Protein AF-A0A8B6CR67-F1 (afdb_monomer_lite)

Organism: Mytilus galloprovincialis (NCBI:txid29158)

Foldseek 3Di:
DDPPVVVVVVVVVVVVVVVVVVVVVVLLVVLVVVLVVCQVVPDDDDDPDDPPNDDDDHCVPDDPVRNVVSSVVSSVVVVVVVVVVVVVVVVVVCPVVDD

Radius of gyration: 21.08 Å; chains: 1; bounding box: 46×40×65 Å

Sequence (99 aa):
MDFRGIGKEIKWARMKSNQEENEAEEAVKEAETRLKHSVIVGVTAVGRQGFGMTTKPRWDTANEKGRRELVQQEIRQMEEESRNVKAVGMKQQDSWLKN

Structure (mmCIF, N/CA/C/O backbone):
data_AF-A0A8B6CR67-F1
#
_entry.id   AF-A0A8B6CR67-F1
#
loop_
_atom_site.group_PDB
_atom_site.id
_atom_site.type_symbol
_atom_site.label_atom_id
_atom_site.label_alt_id
_atom_site.label_comp_id
_atom_site.label_asym_id
_atom_site.label_entity_id
_atom_site.label_seq_id
_atom_site.pdbx_PDB_ins_code
_atom_site.Cartn_x
_atom_site.Cartn_y
_atom_site.Cartn_z
_atom_site.occupancy
_atom_site.B_iso_or_equiv
_atom_site.auth_seq_id
_atom_site.auth_comp_id
_atom_site.auth_asym_id
_atom_site.auth_atom_id
_atom_site.pdbx_PDB_model_num
ATOM 1 N N . MET A 1 1 ? 11.643 -16.911 47.092 1.00 45.06 1 MET A N 1
ATOM 2 C CA . MET A 1 1 ? 11.699 -16.489 45.675 1.00 45.06 1 MET A CA 1
ATOM 3 C C . MET A 1 1 ? 10.810 -17.438 44.885 1.00 45.06 1 MET A C 1
ATOM 5 O O . MET A 1 1 ? 11.136 -18.615 44.800 1.00 45.06 1 MET A O 1
ATOM 9 N N . ASP A 1 2 ? 9.649 -16.977 44.414 1.00 49.31 2 ASP A N 1
ATOM 10 C CA . ASP A 1 2 ? 8.672 -17.827 43.717 1.00 49.31 2 ASP A CA 1
ATOM 11 C C . ASP A 1 2 ? 8.984 -17.923 42.216 1.00 49.31 2 ASP A C 1
ATOM 13 O O . ASP A 1 2 ? 8.523 -17.136 41.393 1.00 49.31 2 ASP A O 1
ATOM 17 N N . PHE A 1 3 ? 9.758 -18.940 41.841 1.00 46.47 3 PHE A N 1
ATOM 18 C CA . PHE A 1 3 ? 10.162 -19.203 40.453 1.00 46.47 3 PHE A CA 1
ATOM 19 C C . PHE A 1 3 ? 9.008 -19.662 39.534 1.00 46.47 3 PHE A C 1
ATOM 21 O O . PHE A 1 3 ? 9.148 -19.664 38.312 1.00 46.47 3 PHE A O 1
ATOM 28 N N . ARG A 1 4 ? 7.841 -20.023 40.095 1.00 59.69 4 ARG A N 1
ATOM 29 C CA . ARG A 1 4 ? 6.659 -20.488 39.337 1.00 59.69 4 ARG A CA 1
ATOM 30 C C . ARG A 1 4 ? 5.934 -19.381 38.562 1.00 59.69 4 ARG A C 1
ATOM 32 O O . ARG A 1 4 ? 5.267 -19.689 37.577 1.00 59.69 4 ARG A O 1
ATOM 39 N N . GLY A 1 5 ? 6.045 -18.123 38.993 1.00 63.88 5 GLY A N 1
ATOM 40 C CA . GLY A 1 5 ? 5.450 -16.974 38.293 1.00 63.88 5 GLY A CA 1
ATOM 41 C C . GLY A 1 5 ? 6.251 -16.572 37.053 1.00 63.88 5 GLY A C 1
ATOM 42 O O . GLY A 1 5 ? 5.689 -16.434 35.969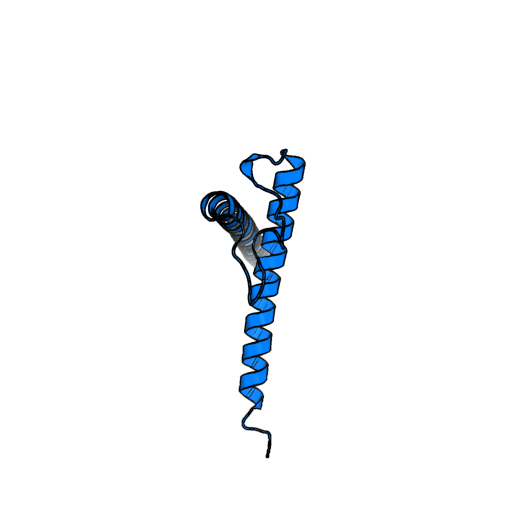 1.00 63.88 5 GLY A O 1
ATOM 43 N N . ILE A 1 6 ? 7.578 -16.523 37.199 1.00 68.00 6 ILE A N 1
ATOM 44 C CA . ILE A 1 6 ? 8.526 -16.072 36.167 1.00 68.00 6 ILE A CA 1
ATOM 45 C C . ILE A 1 6 ? 8.412 -16.920 34.888 1.00 68.00 6 ILE A C 1
ATOM 47 O O . ILE A 1 6 ? 8.379 -16.392 33.780 1.00 68.00 6 ILE A O 1
ATOM 51 N N . GLY A 1 7 ? 8.266 -18.244 35.019 1.00 75.12 7 GLY A N 1
ATOM 52 C CA . GLY A 1 7 ? 8.119 -19.132 33.859 1.00 75.12 7 GLY A CA 1
ATOM 53 C C . GLY A 1 7 ? 6.839 -18.900 33.041 1.00 75.12 7 GLY A C 1
ATOM 54 O O . GLY A 1 7 ? 6.843 -19.102 31.825 1.00 75.12 7 GLY A O 1
ATOM 55 N N . LYS A 1 8 ? 5.745 -18.453 33.676 1.00 78.12 8 LYS A N 1
ATOM 56 C CA . LYS A 1 8 ? 4.482 -18.155 32.979 1.00 78.12 8 LYS A CA 1
ATOM 57 C C . LYS A 1 8 ? 4.576 -16.854 32.187 1.00 78.12 8 LYS A C 1
ATOM 59 O O . LYS A 1 8 ? 4.127 -16.820 31.044 1.00 78.12 8 LYS A O 1
ATOM 64 N N . GLU A 1 9 ? 5.198 -15.826 32.761 1.00 79.31 9 GLU A N 1
ATOM 65 C CA . GLU A 1 9 ? 5.433 -14.554 32.070 1.00 79.31 9 GLU A CA 1
ATOM 66 C C . GLU A 1 9 ? 6.365 -14.716 30.869 1.00 79.31 9 GLU A C 1
ATOM 68 O O . GLU A 1 9 ? 6.052 -14.220 29.790 1.00 79.31 9 GLU A O 1
ATOM 73 N N . ILE A 1 10 ? 7.453 -15.485 31.005 1.00 84.56 10 ILE A N 1
ATOM 74 C CA . ILE A 1 10 ? 8.376 -15.755 29.889 1.00 84.56 10 ILE A CA 1
ATOM 75 C C . ILE A 1 10 ? 7.651 -16.474 28.745 1.00 84.56 10 ILE A C 1
ATOM 77 O O . ILE A 1 10 ? 7.798 -16.102 27.580 1.00 84.56 10 ILE A O 1
ATOM 81 N N . LYS A 1 11 ? 6.834 -17.487 29.064 1.00 88.38 11 LYS A N 1
ATOM 82 C CA . LYS A 1 11 ? 6.050 -18.210 28.055 1.00 88.38 11 LYS A CA 1
ATOM 83 C C . LYS A 1 11 ? 5.054 -17.288 27.348 1.00 88.38 11 LYS A C 1
ATOM 85 O O . LYS A 1 11 ? 4.892 -17.390 26.135 1.00 88.38 11 LYS A O 1
ATOM 90 N N . TRP A 1 12 ? 4.404 -16.392 28.087 1.00 84.44 12 TRP A N 1
ATOM 91 C CA . TRP A 1 12 ? 3.458 -15.433 27.521 1.00 84.44 12 TRP A CA 1
ATOM 92 C C . TRP A 1 12 ? 4.145 -14.396 26.625 1.00 84.44 12 TRP A C 1
ATOM 94 O O . TRP A 1 12 ? 3.680 -14.155 25.514 1.00 84.44 12 TRP A O 1
ATOM 104 N N . ALA A 1 13 ? 5.284 -13.846 27.053 1.00 87.62 13 ALA A N 1
ATOM 105 C CA . ALA A 1 13 ? 6.077 -12.920 26.248 1.00 87.62 13 ALA A CA 1
ATOM 106 C C . ALA A 1 13 ? 6.543 -13.563 24.931 1.00 87.62 13 ALA A C 1
ATOM 108 O O . ALA A 1 13 ? 6.386 -12.965 23.871 1.00 87.62 13 ALA A O 1
ATOM 109 N N . ARG A 1 14 ? 7.024 -14.813 24.987 1.00 89.88 14 ARG A N 1
ATOM 110 C CA . ARG A 1 14 ? 7.406 -15.607 23.806 1.00 89.88 14 ARG A CA 1
ATOM 111 C C . ARG A 1 14 ? 6.231 -15.862 22.862 1.00 89.88 14 ARG A C 1
ATOM 113 O O . ARG A 1 14 ? 6.395 -15.859 21.650 1.00 89.88 14 ARG A O 1
ATOM 120 N N . MET A 1 15 ? 5.047 -16.121 23.408 1.00 89.12 15 MET A N 1
ATOM 121 C CA . MET A 1 15 ? 3.856 -16.350 22.594 1.00 89.12 15 MET A CA 1
ATOM 122 C C . MET A 1 15 ? 3.416 -15.067 21.883 1.00 89.12 15 MET A C 1
ATOM 124 O O . MET A 1 15 ? 3.124 -15.116 20.693 1.00 89.12 15 MET A O 1
ATOM 128 N N . LYS A 1 16 ? 3.431 -13.926 22.584 1.00 87.12 16 LYS A N 1
ATOM 129 C CA . LYS A 1 16 ? 3.138 -12.623 21.977 1.00 87.12 16 LYS A CA 1
ATOM 130 C C . LYS A 1 16 ? 4.149 -12.232 20.906 1.00 87.12 16 LYS A C 1
ATOM 132 O O . LYS A 1 16 ? 3.727 -11.811 19.841 1.00 87.12 16 LYS A O 1
ATOM 137 N N . SER A 1 17 ? 5.449 -12.432 21.142 1.00 83.19 17 SER A N 1
ATOM 138 C CA . SER A 1 17 ? 6.465 -12.122 20.126 1.00 83.19 17 SER A CA 1
ATOM 139 C C . SER A 1 17 ? 6.255 -12.933 18.848 1.00 83.19 17 SER A C 1
ATOM 141 O O . SER A 1 17 ? 6.339 -12.388 17.758 1.00 83.19 17 SER A O 1
ATOM 143 N N . ASN A 1 18 ? 5.919 -14.221 18.978 1.00 86.50 18 ASN A N 1
ATOM 144 C CA . ASN A 1 18 ? 5.624 -15.066 17.821 1.00 86.50 18 ASN A CA 1
ATOM 145 C C . ASN A 1 18 ? 4.347 -14.624 17.091 1.00 86.50 18 ASN A C 1
ATOM 147 O O . ASN A 1 18 ? 4.244 -14.781 15.880 1.00 86.50 18 ASN A O 1
ATOM 151 N N . GLN A 1 19 ? 3.353 -14.116 17.824 1.00 83.31 19 GLN A N 1
ATOM 152 C CA . GLN A 1 19 ? 2.133 -13.591 17.220 1.00 83.31 19 GLN A CA 1
ATOM 153 C C . GLN A 1 19 ? 2.423 -12.317 16.417 1.00 83.31 19 GLN A C 1
ATOM 155 O O . GLN A 1 19 ? 2.028 -12.240 15.260 1.00 83.31 19 GLN A O 1
ATOM 160 N N . GLU A 1 20 ? 3.150 -11.363 16.999 1.00 83.75 20 GLU A N 1
ATOM 161 C CA . GLU A 1 20 ? 3.547 -10.119 16.325 1.00 83.75 20 GLU A CA 1
ATOM 162 C C . GLU A 1 20 ? 4.398 -10.402 15.074 1.00 83.75 20 GLU A C 1
ATOM 164 O O . GLU A 1 20 ? 4.213 -9.770 14.036 1.00 83.75 20 GLU A O 1
ATOM 169 N N . GLU A 1 21 ? 5.292 -11.393 15.144 1.00 85.25 21 GLU A N 1
ATOM 170 C CA . GLU A 1 21 ? 6.093 -11.844 14.001 1.00 85.25 21 GLU A CA 1
ATOM 171 C C . GLU A 1 21 ? 5.224 -12.455 12.890 1.00 85.25 21 GLU A C 1
ATOM 173 O O . GLU A 1 21 ? 5.383 -12.096 11.723 1.00 85.25 21 GLU A O 1
ATOM 178 N N . ASN A 1 22 ? 4.257 -13.310 13.240 1.00 88.56 22 ASN A N 1
ATOM 179 C CA . ASN A 1 22 ? 3.321 -13.884 12.270 1.00 88.56 22 ASN A CA 1
ATOM 180 C C . ASN A 1 22 ? 2.472 -12.809 11.579 1.00 88.56 22 ASN A C 1
ATOM 182 O O . ASN A 1 22 ? 2.311 -12.851 10.361 1.00 88.56 22 ASN A O 1
ATOM 186 N N . GLU A 1 23 ? 1.953 -11.843 12.340 1.00 91.38 23 GLU A N 1
ATOM 187 C CA . GLU A 1 23 ? 1.161 -10.732 11.800 1.00 91.38 23 GLU A CA 1
ATOM 188 C C . GLU A 1 23 ? 2.006 -9.863 10.851 1.00 91.38 23 GLU A C 1
ATOM 190 O O . GLU A 1 23 ? 1.546 -9.479 9.772 1.00 91.38 23 GLU A O 1
ATOM 195 N N . ALA A 1 24 ? 3.271 -9.606 11.201 1.00 89.88 24 ALA A N 1
ATOM 196 C CA . ALA A 1 24 ? 4.196 -8.871 10.342 1.00 89.88 24 ALA A CA 1
ATOM 197 C C . ALA A 1 24 ? 4.507 -9.623 9.035 1.00 89.88 24 ALA A C 1
ATOM 199 O O . ALA A 1 24 ? 4.515 -9.020 7.958 1.00 89.88 24 ALA A O 1
ATOM 200 N N . GLU A 1 25 ? 4.738 -10.938 9.099 1.00 93.38 25 GLU A N 1
ATOM 201 C CA . GLU A 1 25 ? 4.930 -11.758 7.900 1.00 93.38 25 GLU A CA 1
ATOM 202 C C . GLU A 1 25 ? 3.690 -11.789 7.002 1.00 93.38 25 GLU A C 1
ATOM 204 O O . GLU A 1 25 ? 3.810 -11.785 5.773 1.00 93.38 25 GLU A O 1
ATOM 209 N N . GLU A 1 26 ? 2.503 -11.859 7.599 1.00 94.19 26 GLU A N 1
ATOM 210 C CA . GLU A 1 26 ? 1.238 -11.894 6.871 1.00 94.19 26 GLU A CA 1
ATOM 211 C C . GLU A 1 26 ? 1.005 -10.585 6.111 1.00 94.19 26 GLU A C 1
ATOM 213 O O . GLU A 1 26 ? 0.734 -10.623 4.909 1.00 94.19 26 GLU A O 1
ATOM 218 N N . ALA A 1 27 ? 1.244 -9.438 6.755 1.00 93.19 27 ALA A N 1
ATOM 219 C CA . ALA A 1 27 ? 1.153 -8.126 6.116 1.00 93.19 27 ALA A CA 1
ATOM 220 C C . ALA A 1 27 ? 2.099 -7.996 4.908 1.00 93.19 27 ALA A C 1
ATOM 222 O O . ALA A 1 27 ? 1.721 -7.465 3.861 1.00 93.19 27 ALA A O 1
ATOM 223 N N . VAL A 1 28 ? 3.323 -8.527 5.014 1.00 95.00 28 VAL A N 1
ATOM 224 C CA . VAL A 1 28 ? 4.281 -8.554 3.896 1.00 95.00 28 VAL A CA 1
ATOM 225 C C . VAL A 1 28 ? 3.778 -9.441 2.755 1.00 95.00 28 VAL A C 1
ATOM 227 O O . VAL A 1 28 ? 3.815 -9.025 1.594 1.00 95.00 28 VAL A O 1
ATOM 230 N N . LYS A 1 29 ? 3.278 -10.646 3.055 1.00 95.88 29 LYS A N 1
ATOM 231 C CA . LYS A 1 29 ? 2.7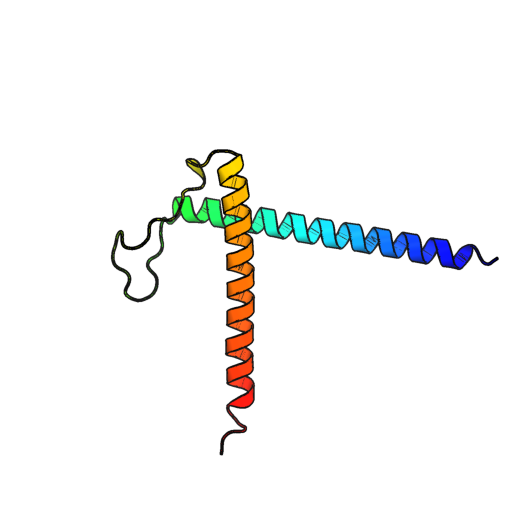39 -11.573 2.042 1.00 95.88 29 LYS A CA 1
ATOM 232 C C . LYS A 1 29 ? 1.520 -10.989 1.328 1.00 95.88 29 LYS A C 1
ATOM 234 O O . LYS A 1 29 ? 1.397 -11.132 0.106 1.00 95.88 29 LYS A O 1
ATOM 239 N N . GLU A 1 30 ? 0.635 -10.319 2.060 1.00 95.31 30 GLU A N 1
ATOM 240 C CA . GLU A 1 30 ? -0.531 -9.643 1.493 1.00 95.31 30 GLU A CA 1
ATOM 241 C C . GLU A 1 30 ? -0.104 -8.506 0.556 1.00 95.31 30 GLU A C 1
ATOM 243 O O . GLU A 1 30 ? -0.520 -8.479 -0.607 1.00 95.31 30 GLU A O 1
ATOM 248 N N . ALA A 1 31 ? 0.804 -7.635 1.008 1.00 94.12 31 ALA A N 1
ATOM 249 C CA . ALA A 1 31 ? 1.343 -6.540 0.206 1.00 94.12 31 ALA A CA 1
ATOM 250 C C . ALA A 1 31 ? 2.021 -7.038 -1.081 1.00 94.12 31 ALA A C 1
ATOM 252 O O . ALA A 1 31 ? 1.750 -6.529 -2.171 1.00 94.12 31 ALA A O 1
ATOM 253 N N . GLU A 1 32 ? 2.844 -8.088 -1.005 1.00 94.38 32 GLU A N 1
ATOM 254 C CA . GLU A 1 32 ? 3.435 -8.703 -2.197 1.00 94.38 32 GLU A CA 1
ATOM 255 C C . GLU A 1 32 ? 2.382 -9.237 -3.172 1.00 94.38 32 GLU A C 1
ATOM 257 O O . GLU A 1 32 ? 2.535 -9.114 -4.391 1.00 94.38 32 GLU A O 1
ATOM 262 N N . THR A 1 33 ? 1.324 -9.862 -2.655 1.00 94.75 33 THR A N 1
ATOM 263 C CA . THR A 1 33 ? 0.242 -10.417 -3.475 1.00 94.75 33 THR A CA 1
ATOM 264 C C . THR A 1 33 ? -0.512 -9.301 -4.191 1.00 94.75 33 THR A C 1
ATOM 266 O O . THR A 1 33 ? -0.766 -9.406 -5.393 1.00 94.75 33 THR A O 1
ATOM 269 N N . ARG A 1 34 ? -0.785 -8.189 -3.499 1.00 92.62 34 ARG A N 1
ATOM 270 C CA . ARG A 1 34 ? -1.404 -6.988 -4.078 1.00 92.62 34 ARG A CA 1
ATOM 271 C C . ARG A 1 34 ? -0.528 -6.361 -5.160 1.00 92.62 34 ARG A C 1
ATOM 273 O O . ARG A 1 34 ? -1.021 -6.059 -6.248 1.00 92.62 34 ARG A O 1
ATOM 280 N N . LEU A 1 35 ? 0.778 -6.255 -4.917 1.00 92.69 35 LEU A N 1
ATOM 281 C CA . LEU A 1 35 ? 1.739 -5.745 -5.895 1.00 92.69 35 LEU A CA 1
ATOM 282 C C . LEU A 1 35 ? 1.815 -6.643 -7.135 1.00 92.69 35 LEU A C 1
ATOM 284 O O . LEU A 1 35 ? 1.755 -6.134 -8.254 1.00 92.69 35 LEU A O 1
ATOM 288 N N . LYS A 1 36 ? 1.863 -7.970 -6.974 1.00 92.69 36 LYS A N 1
ATOM 289 C CA . LYS A 1 36 ? 1.831 -8.929 -8.096 1.00 92.69 36 LYS A CA 1
ATOM 290 C C . LYS A 1 36 ? 0.516 -8.840 -8.873 1.00 92.69 36 LYS A C 1
ATOM 292 O O . LYS A 1 36 ? 0.530 -8.830 -10.100 1.00 92.69 36 LYS A O 1
ATOM 297 N N . HIS A 1 37 ? -0.610 -8.707 -8.177 1.00 92.50 37 HIS A N 1
ATOM 298 C CA . HIS A 1 37 ? -1.914 -8.512 -8.804 1.00 92.50 37 HIS A CA 1
ATOM 299 C C . HIS A 1 37 ? -1.979 -7.195 -9.597 1.00 92.50 37 HIS A C 1
ATOM 301 O O . HIS A 1 37 ? -2.499 -7.170 -10.714 1.00 92.50 37 HIS A O 1
ATOM 307 N N . SER A 1 38 ? -1.365 -6.120 -9.088 1.00 89.75 38 SER A N 1
ATOM 308 C CA . SER A 1 38 ? -1.293 -4.828 -9.787 1.00 89.75 38 SER A CA 1
ATOM 309 C C . SER A 1 38 ? -0.552 -4.910 -11.128 1.00 89.75 38 SER A C 1
ATOM 311 O O . SER A 1 38 ? -0.859 -4.162 -12.052 1.00 89.75 38 SER A O 1
ATOM 313 N N . VAL A 1 39 ? 0.385 -5.853 -11.280 1.00 90.69 39 VAL A N 1
ATOM 314 C CA . VAL A 1 39 ? 1.096 -6.085 -12.547 1.00 90.69 39 VAL A CA 1
ATOM 315 C C . VAL A 1 39 ? 0.179 -6.674 -13.617 1.00 90.69 39 VAL A C 1
ATOM 317 O O . VAL A 1 39 ? 0.364 -6.374 -14.796 1.00 90.69 39 VAL A O 1
ATOM 320 N N . ILE A 1 40 ? -0.788 -7.499 -13.207 1.00 90.75 40 ILE A N 1
ATOM 321 C CA . ILE A 1 40 ? -1.752 -8.161 -14.094 1.00 90.75 40 ILE A CA 1
ATOM 322 C C . ILE A 1 40 ? -2.850 -7.178 -14.498 1.00 90.75 40 ILE A C 1
ATOM 324 O O . ILE A 1 40 ? -3.158 -7.040 -15.677 1.00 90.75 40 ILE A O 1
ATOM 328 N N . VAL A 1 41 ? -3.429 -6.486 -13.514 1.00 88.25 41 VAL A N 1
ATOM 329 C CA . VAL A 1 41 ? -4.544 -5.549 -13.730 1.00 88.25 41 VAL A CA 1
ATOM 330 C C . VAL A 1 41 ? -4.071 -4.226 -14.336 1.00 88.25 41 VAL A C 1
ATOM 332 O O . VAL A 1 41 ? -4.831 -3.546 -15.024 1.00 88.25 41 VAL A O 1
ATOM 335 N N . GLY A 1 42 ? -2.810 -3.862 -14.114 1.00 86.00 42 GLY A N 1
ATOM 336 C CA . GLY A 1 42 ? -2.277 -2.556 -14.471 1.00 86.00 42 GLY A CA 1
ATOM 337 C C . GLY A 1 42 ? -2.743 -1.455 -13.515 1.00 86.00 42 GLY A C 1
ATOM 338 O O .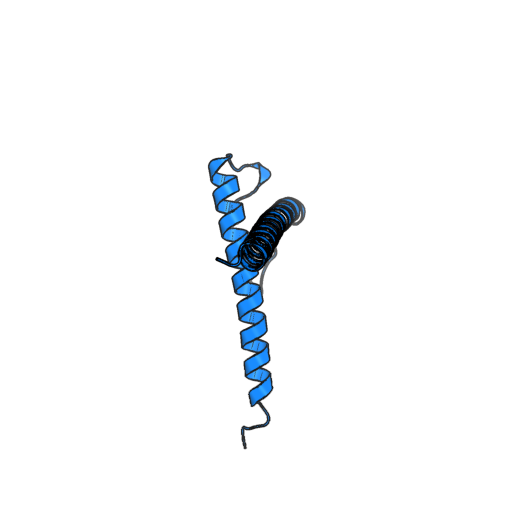 GLY A 1 42 ? -3.293 -1.699 -12.438 1.00 86.00 42 GLY A O 1
ATOM 339 N N . VAL A 1 43 ? -2.494 -0.202 -13.901 1.00 83.00 43 VAL A N 1
ATOM 340 C CA . VAL A 1 43 ? -2.910 0.959 -13.106 1.00 83.00 43 VAL A CA 1
ATOM 341 C C . VAL A 1 43 ? -4.416 1.164 -13.252 1.00 83.00 43 VAL A C 1
ATOM 343 O O . VAL A 1 43 ? -4.903 1.525 -14.322 1.00 83.00 43 VAL A O 1
ATOM 346 N N . THR A 1 44 ? -5.152 0.974 -12.159 1.00 81.12 44 THR A N 1
ATOM 347 C CA . THR A 1 44 ? -6.588 1.262 -12.093 1.00 81.12 44 THR A CA 1
ATOM 348 C C . THR A 1 44 ? -6.825 2.769 -12.037 1.00 81.12 44 THR A C 1
ATOM 350 O O . THR A 1 44 ? -6.261 3.448 -11.175 1.00 81.12 44 THR A O 1
ATOM 353 N N . ALA A 1 45 ? -7.685 3.293 -12.909 1.00 81.56 45 ALA A N 1
ATOM 354 C CA . ALA A 1 45 ? -8.106 4.689 -12.844 1.00 81.56 45 ALA A CA 1
ATOM 355 C C . ALA A 1 45 ? -8.962 4.930 -11.591 1.00 81.56 45 ALA A C 1
ATOM 357 O O . ALA A 1 45 ? -9.910 4.187 -11.332 1.00 81.56 45 ALA A O 1
ATOM 358 N N . VAL A 1 46 ? -8.648 5.973 -10.821 1.00 83.31 46 VAL A N 1
ATOM 359 C CA . VAL A 1 46 ? -9.433 6.369 -9.645 1.00 83.31 46 VAL A CA 1
ATOM 360 C C . VAL A 1 46 ? -10.189 7.664 -9.949 1.00 83.31 46 VAL A C 1
ATOM 362 O O . VAL A 1 46 ? -9.612 8.662 -10.381 1.00 83.31 46 VAL A O 1
ATOM 365 N N . GLY A 1 47 ? -11.507 7.671 -9.729 1.00 86.31 47 GLY A N 1
ATOM 366 C CA . GLY A 1 47 ? -12.355 8.840 -9.972 1.00 86.31 47 GLY A CA 1
ATOM 367 C C . GLY A 1 47 ? -12.431 9.222 -11.455 1.00 86.31 47 GLY A C 1
ATOM 368 O O . GLY A 1 47 ? -12.885 8.437 -12.279 1.00 86.31 47 GLY A O 1
ATOM 369 N N . ARG A 1 48 ? -12.014 10.450 -11.793 1.00 86.94 48 ARG A N 1
ATOM 370 C CA . ARG A 1 48 ? -11.996 10.983 -13.173 1.00 86.94 48 ARG A CA 1
ATOM 371 C C . ARG A 1 48 ? -10.597 10.970 -13.803 1.00 86.94 48 ARG A C 1
ATOM 373 O O . ARG A 1 48 ? -10.325 11.754 -14.708 1.00 86.94 48 ARG A O 1
ATOM 380 N N . GLN A 1 49 ? -9.687 10.138 -13.297 1.00 87.31 49 GLN A N 1
ATOM 381 C CA . GLN A 1 49 ? -8.354 9.996 -13.879 1.00 87.31 49 GLN A CA 1
ATOM 382 C C . GLN A 1 49 ? -8.433 9.397 -15.289 1.00 87.31 49 GLN A C 1
ATOM 384 O O . GLN A 1 49 ? -9.097 8.387 -15.510 1.00 87.31 49 GLN A O 1
ATOM 389 N N . GLY A 1 50 ? -7.744 10.031 -16.239 1.00 80.75 50 GLY A N 1
ATOM 390 C CA . GLY A 1 50 ? -7.570 9.507 -17.593 1.00 80.75 50 GLY A CA 1
ATOM 391 C C . GLY A 1 50 ? -6.439 8.480 -17.685 1.00 80.75 50 GLY A C 1
ATOM 392 O O . GLY A 1 50 ? -5.644 8.312 -16.756 1.00 80.75 50 GLY A O 1
ATOM 393 N N . PHE A 1 51 ? -6.337 7.815 -18.837 1.00 78.62 51 PHE A N 1
ATOM 394 C CA . PHE A 1 51 ? -5.230 6.905 -19.131 1.00 78.62 51 PHE A CA 1
ATOM 395 C C . PHE A 1 51 ? -3.879 7.628 -19.041 1.00 78.62 51 PHE A C 1
ATOM 397 O O . PHE A 1 51 ? -3.732 8.748 -19.525 1.00 78.62 51 PHE A O 1
ATOM 404 N N . GLY A 1 52 ? -2.891 6.989 -18.410 1.00 79.50 52 GLY A N 1
ATOM 405 C CA . GLY A 1 52 ? -1.531 7.529 -18.286 1.00 79.50 52 GLY A CA 1
ATOM 406 C C . GLY A 1 52 ? -1.350 8.639 -17.243 1.00 79.50 52 GLY A C 1
ATOM 407 O O . GLY A 1 52 ? -0.228 9.093 -17.050 1.00 79.50 52 GLY A O 1
ATOM 408 N N . MET A 1 53 ? -2.404 9.049 -16.526 1.00 83.12 53 MET A N 1
ATOM 409 C CA . MET A 1 53 ? -2.316 10.100 -15.498 1.00 83.12 53 MET A CA 1
ATOM 410 C C . MET A 1 53 ? -1.511 9.665 -14.262 1.00 83.12 53 MET A C 1
ATOM 412 O O . MET A 1 53 ? -1.022 10.490 -13.495 1.00 83.12 53 MET A O 1
ATOM 416 N N . THR A 1 54 ? -1.399 8.361 -14.023 1.00 80.75 54 THR A N 1
ATOM 417 C CA . THR A 1 54 ? -0.665 7.815 -12.883 1.00 80.75 54 THR A CA 1
ATOM 418 C C . THR A 1 54 ? 0.268 6.725 -13.368 1.00 80.75 54 THR A C 1
ATOM 420 O O . THR A 1 54 ? -0.162 5.721 -13.932 1.00 80.75 54 THR A O 1
ATOM 423 N N . THR A 1 55 ? 1.557 6.917 -13.123 1.00 76.62 55 THR A N 1
ATOM 424 C CA . THR A 1 55 ? 2.576 5.890 -13.311 1.00 76.62 55 THR A CA 1
ATOM 425 C C . THR A 1 55 ? 2.848 5.250 -11.961 1.00 76.62 55 THR A C 1
ATOM 427 O O . THR A 1 55 ? 3.346 5.918 -11.054 1.00 76.62 55 THR A O 1
ATOM 430 N N . LYS A 1 56 ? 2.511 3.966 -11.811 1.00 79.44 56 LYS A N 1
ATOM 431 C CA . LYS A 1 56 ? 2.907 3.193 -10.632 1.00 79.44 56 LYS A CA 1
ATOM 432 C C . LYS A 1 56 ? 4.178 2.396 -10.936 1.00 79.44 56 LYS A C 1
ATOM 434 O O . LYS A 1 56 ? 4.271 1.819 -12.022 1.00 79.44 56 LYS A O 1
ATOM 4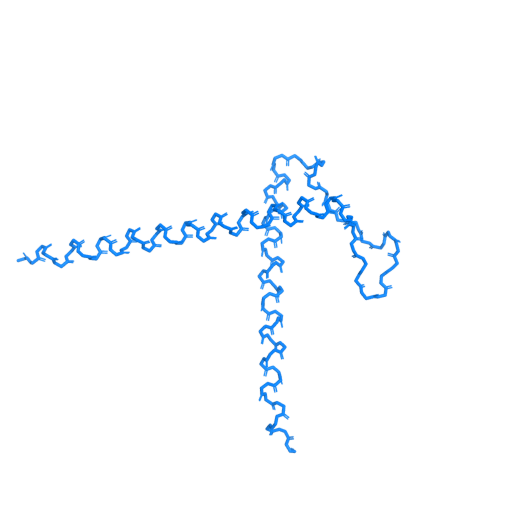39 N N . PRO A 1 57 ? 5.148 2.355 -10.010 1.00 81.50 57 PRO A N 1
ATOM 440 C CA . PRO A 1 57 ? 6.307 1.482 -10.143 1.00 81.50 57 PRO A CA 1
ATOM 441 C C . PRO A 1 57 ? 5.868 0.011 -10.185 1.00 81.50 57 PRO A C 1
ATOM 443 O O . PRO A 1 57 ? 4.962 -0.402 -9.461 1.00 81.50 57 PRO A O 1
ATOM 446 N N . ARG A 1 58 ? 6.490 -0.778 -11.068 1.00 85.88 58 ARG A N 1
ATOM 447 C CA . ARG A 1 58 ? 6.055 -2.144 -11.386 1.00 85.88 58 ARG A CA 1
ATOM 448 C C . ARG A 1 58 ? 6.906 -3.178 -10.646 1.00 85.88 58 ARG A C 1
ATOM 450 O O . ARG A 1 58 ? 8.136 -3.101 -10.656 1.00 85.88 58 ARG A O 1
ATOM 457 N N . TRP A 1 59 ? 6.244 -4.152 -10.022 1.00 90.38 59 TRP A N 1
ATOM 458 C CA . TRP A 1 59 ? 6.880 -5.184 -9.194 1.00 90.38 59 TRP A CA 1
ATOM 459 C C . TRP A 1 59 ? 7.866 -6.080 -9.962 1.00 90.38 59 TRP A C 1
ATOM 461 O O . TRP A 1 59 ? 8.927 -6.440 -9.449 1.00 90.38 59 TRP A O 1
ATOM 471 N N . ASP A 1 60 ? 7.528 -6.439 -11.199 1.00 88.38 60 ASP A N 1
ATOM 472 C CA . ASP A 1 60 ? 8.313 -7.346 -12.041 1.00 88.38 60 ASP A CA 1
ATOM 473 C C . ASP A 1 60 ? 9.631 -6.721 -12.518 1.00 88.38 60 ASP A C 1
ATOM 475 O O . ASP A 1 60 ? 10.644 -7.413 -12.578 1.00 88.38 60 ASP A O 1
ATOM 479 N N . THR A 1 61 ? 9.641 -5.411 -12.776 1.00 89.56 61 THR A N 1
ATOM 480 C CA . THR A 1 61 ? 10.833 -4.663 -13.211 1.00 89.56 61 THR A CA 1
ATOM 481 C C . THR A 1 61 ? 11.701 -4.142 -12.063 1.00 89.56 61 THR A C 1
ATOM 483 O O . THR A 1 61 ? 12.779 -3.604 -12.306 1.00 89.56 61 THR A O 1
ATOM 486 N N . ALA A 1 62 ? 11.242 -4.247 -10.814 1.00 90.25 62 ALA A N 1
ATOM 487 C CA . ALA A 1 62 ? 11.955 -3.700 -9.665 1.00 90.25 62 ALA A CA 1
ATOM 488 C C . ALA A 1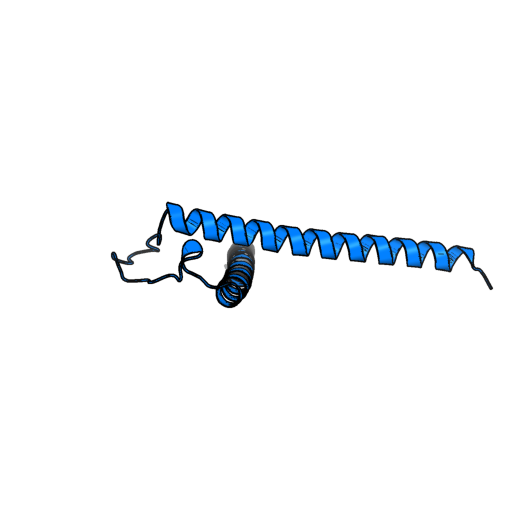 62 ? 13.122 -4.599 -9.214 1.00 90.25 62 ALA A C 1
ATOM 490 O O . ALA A 1 62 ? 12.970 -5.815 -9.064 1.00 90.25 62 ALA A O 1
ATOM 491 N N . ASN A 1 63 ? 14.267 -3.975 -8.911 1.00 92.06 63 ASN A N 1
ATOM 492 C CA . ASN A 1 63 ? 15.401 -4.614 -8.228 1.00 92.06 63 ASN A CA 1
ATOM 493 C C . ASN A 1 63 ? 15.036 -5.000 -6.786 1.00 92.06 63 ASN A C 1
ATOM 495 O O . ASN A 1 63 ? 14.068 -4.488 -6.235 1.00 92.06 63 ASN A O 1
ATOM 499 N N . GLU A 1 64 ? 15.848 -5.830 -6.124 1.00 90.06 64 GLU A N 1
ATOM 500 C CA . GLU A 1 64 ? 15.566 -6.308 -4.759 1.00 90.06 64 GLU A CA 1
ATOM 501 C C . GLU A 1 64 ? 15.330 -5.169 -3.750 1.00 90.06 64 GLU A C 1
ATOM 503 O O . GLU A 1 64 ? 14.350 -5.191 -3.006 1.00 90.06 64 GLU A O 1
ATOM 508 N N . LYS A 1 65 ? 16.171 -4.125 -3.771 1.00 91.88 65 LYS A N 1
ATOM 509 C CA . LYS A 1 65 ? 15.967 -2.927 -2.941 1.00 91.88 65 LYS A CA 1
ATOM 510 C C . LYS A 1 65 ? 14.640 -2.231 -3.268 1.00 91.88 65 LYS A C 1
ATOM 512 O O . LYS A 1 65 ? 13.890 -1.894 -2.359 1.00 91.88 65 LYS A O 1
ATOM 517 N N . GLY A 1 66 ? 14.334 -2.085 -4.557 1.00 91.12 66 GLY A N 1
ATOM 518 C CA . GLY A 1 66 ? 13.081 -1.490 -5.019 1.00 91.12 66 GLY A CA 1
ATOM 519 C C . GLY A 1 66 ? 11.864 -2.310 -4.596 1.00 91.12 66 GLY A C 1
ATOM 520 O O . GLY A 1 66 ? 10.877 -1.744 -4.157 1.00 91.12 66 GLY A O 1
ATOM 521 N N . ARG A 1 67 ? 11.942 -3.645 -4.624 1.00 92.19 67 ARG A N 1
ATOM 522 C CA . ARG A 1 67 ? 10.868 -4.521 -4.133 1.00 92.19 67 ARG A CA 1
ATOM 523 C C . ARG A 1 67 ? 10.593 -4.303 -2.651 1.00 92.19 67 ARG A C 1
ATOM 525 O O . ARG A 1 67 ? 9.435 -4.183 -2.274 1.00 92.19 67 ARG A O 1
ATOM 532 N N . ARG A 1 68 ? 11.635 -4.185 -1.822 1.00 93.62 68 ARG A N 1
ATOM 533 C CA . ARG A 1 68 ? 11.466 -3.883 -0.389 1.00 93.62 68 ARG A CA 1
ATOM 534 C C . ARG A 1 68 ? 10.792 -2.528 -0.172 1.00 93.62 68 ARG A C 1
ATOM 536 O O . ARG A 1 68 ? 9.882 -2.432 0.644 1.00 93.62 68 ARG A O 1
ATOM 543 N N . GLU A 1 69 ? 11.201 -1.506 -0.921 1.00 93.88 69 GLU A N 1
ATOM 544 C CA . GLU A 1 69 ? 10.572 -0.179 -0.872 1.00 93.88 69 GLU A CA 1
ATOM 545 C C . GLU A 1 69 ? 9.100 -0.231 -1.314 1.00 93.88 69 GLU A C 1
ATOM 547 O O . GLU A 1 69 ? 8.248 0.365 -0.657 1.00 93.88 69 GLU A O 1
ATOM 552 N N . LEU A 1 70 ? 8.780 -0.996 -2.363 1.00 94.06 70 LEU A N 1
ATOM 553 C CA . LEU A 1 70 ? 7.406 -1.189 -2.834 1.00 94.06 70 LEU A CA 1
ATOM 554 C C . LEU A 1 70 ? 6.527 -1.890 -1.802 1.00 94.06 70 LEU A C 1
ATOM 556 O O . LEU A 1 70 ? 5.414 -1.438 -1.562 1.00 94.06 70 LEU A O 1
ATOM 560 N N . VAL A 1 71 ? 7.026 -2.951 -1.162 1.00 94.69 71 VAL A N 1
ATOM 561 C CA . VAL A 1 71 ? 6.294 -3.639 -0.086 1.00 94.69 71 VAL A CA 1
ATOM 562 C C . VAL A 1 71 ? 5.996 -2.672 1.056 1.00 94.69 71 VAL A C 1
ATOM 564 O O . VAL A 1 71 ? 4.858 -2.592 1.504 1.00 94.69 71 VAL A O 1
ATOM 567 N N . GLN A 1 72 ? 6.983 -1.892 1.504 1.00 94.69 72 GLN A N 1
ATOM 568 C CA . GLN A 1 72 ? 6.778 -0.927 2.590 1.00 94.69 72 GLN A CA 1
ATOM 569 C C . GLN A 1 72 ? 5.758 0.158 2.223 1.00 94.69 72 GLN A C 1
ATOM 571 O O . GLN A 1 72 ? 4.932 0.538 3.053 1.00 94.69 72 GLN A O 1
ATOM 576 N N . GLN A 1 73 ? 5.803 0.659 0.985 1.00 93.44 73 GLN A N 1
ATOM 577 C CA . GLN A 1 73 ? 4.829 1.633 0.495 1.00 93.44 73 GLN A CA 1
ATOM 578 C C . GLN A 1 73 ? 3.418 1.043 0.416 1.00 93.44 73 GLN A C 1
ATOM 580 O O . GLN A 1 73 ? 2.470 1.708 0.829 1.00 93.44 73 GLN A O 1
ATOM 585 N N . GLU A 1 74 ? 3.276 -0.196 -0.059 1.00 93.94 74 GLU A N 1
ATOM 586 C CA . GLU A 1 74 ? 1.977 -0.868 -0.157 1.00 93.94 74 GLU A CA 1
ATOM 587 C C . GLU A 1 74 ? 1.384 -1.148 1.231 1.00 93.94 74 GLU A C 1
ATOM 589 O O . GLU A 1 74 ? 0.218 -0.841 1.459 1.00 93.94 74 GLU A O 1
ATOM 594 N N . ILE A 1 75 ? 2.191 -1.619 2.192 1.00 95.06 75 ILE A N 1
ATOM 595 C CA . ILE A 1 75 ? 1.756 -1.794 3.591 1.00 95.06 75 ILE A CA 1
ATOM 596 C C . ILE A 1 75 ? 1.249 -0.464 4.155 1.00 95.06 75 ILE A C 1
ATOM 598 O O . ILE A 1 75 ? 0.150 -0.392 4.705 1.00 95.06 75 ILE A O 1
ATOM 602 N N . ARG A 1 76 ? 2.003 0.624 3.959 1.00 94.94 76 ARG A N 1
ATOM 603 C CA . ARG A 1 76 ? 1.578 1.961 4.392 1.00 94.94 76 ARG A CA 1
ATOM 604 C C . ARG A 1 76 ? 0.256 2.381 3.745 1.00 94.94 76 ARG A C 1
ATOM 606 O O . ARG A 1 76 ? -0.576 3.001 4.408 1.00 94.94 76 ARG A O 1
ATOM 613 N N . GLN A 1 77 ? 0.059 2.068 2.467 1.00 91.25 77 GLN A N 1
ATOM 614 C CA . GLN A 1 77 ? -1.177 2.376 1.757 1.00 91.25 77 GLN A CA 1
ATOM 615 C C . GLN A 1 77 ? -2.360 1.565 2.303 1.00 91.25 77 GLN A C 1
ATOM 617 O O . GLN A 1 77 ? -3.420 2.140 2.544 1.00 91.25 77 GLN A O 1
ATOM 622 N N . MET A 1 78 ? -2.174 0.275 2.591 1.00 92.75 78 MET A N 1
ATOM 623 C CA . MET A 1 78 ? -3.183 -0.572 3.241 1.00 92.75 78 MET A CA 1
ATOM 624 C C . MET A 1 78 ? -3.580 -0.036 4.625 1.00 92.75 78 MET A C 1
ATOM 626 O O . MET A 1 78 ? -4.764 0.031 4.966 1.00 92.75 78 MET A O 1
ATOM 630 N N . GLU A 1 79 ? -2.609 0.412 5.422 1.00 94.00 79 GLU A N 1
ATOM 631 C CA . GLU A 1 79 ? -2.884 1.043 6.716 1.00 94.00 79 GLU A CA 1
ATOM 632 C C . GLU A 1 79 ? -3.645 2.366 6.567 1.00 94.00 79 GLU A C 1
ATOM 634 O O . GLU A 1 79 ? -4.541 2.676 7.357 1.00 94.00 79 GLU A O 1
ATOM 639 N N . GLU A 1 80 ? -3.306 3.172 5.561 1.00 92.94 80 GLU A N 1
ATOM 640 C CA . GLU A 1 80 ? -4.005 4.421 5.265 1.00 92.94 80 GLU A CA 1
ATOM 641 C C . GLU A 1 80 ? -5.442 4.183 4.791 1.00 92.94 80 GLU A C 1
ATOM 643 O O . GLU A 1 80 ? -6.352 4.869 5.252 1.00 92.94 80 GLU A O 1
ATOM 648 N N . GLU A 1 81 ? -5.677 3.160 3.970 1.00 91.44 81 GLU A N 1
ATOM 649 C CA . GLU A 1 81 ? -7.018 2.699 3.601 1.00 91.44 81 GLU A CA 1
ATOM 650 C C . GLU A 1 81 ? -7.824 2.300 4.847 1.00 91.44 81 GLU A C 1
ATOM 652 O O . GLU A 1 81 ? -8.942 2.783 5.038 1.00 91.44 81 GLU A O 1
ATOM 657 N N . SER A 1 82 ? -7.239 1.506 5.752 1.00 92.81 82 SER A N 1
ATOM 658 C CA . SER A 1 82 ? -7.876 1.109 7.018 1.00 92.81 82 SER A CA 1
ATOM 659 C C . SER A 1 82 ? -8.208 2.314 7.907 1.00 92.81 82 SER A C 1
ATOM 661 O O . SER A 1 82 ? -9.309 2.413 8.463 1.00 92.81 82 SER A O 1
ATOM 663 N N . ARG A 1 83 ? -7.292 3.287 8.012 1.00 94.62 83 ARG A N 1
ATOM 664 C CA . ARG A 1 83 ? -7.534 4.543 8.740 1.00 94.62 83 ARG A CA 1
ATOM 665 C C . ARG A 1 83 ? -8.646 5.372 8.103 1.00 94.62 83 ARG A C 1
ATOM 667 O O . ARG A 1 83 ? -9.503 5.871 8.830 1.00 94.62 83 ARG A O 1
ATOM 674 N N . ASN A 1 84 ? -8.673 5.482 6.777 1.00 91.00 84 ASN A N 1
ATOM 675 C CA . ASN A 1 84 ? -9.709 6.215 6.050 1.00 91.00 84 ASN A CA 1
ATOM 676 C C . ASN A 1 84 ? -11.092 5.590 6.255 1.00 91.00 84 ASN A C 1
ATOM 678 O O . ASN A 1 84 ? -12.048 6.309 6.542 1.00 91.00 84 ASN A O 1
ATOM 682 N N . VAL A 1 85 ? -11.196 4.260 6.193 1.00 90.81 85 VAL A N 1
ATOM 683 C CA . VAL A 1 85 ? -12.446 3.538 6.478 1.00 90.81 85 VAL A CA 1
ATOM 684 C C . VAL A 1 85 ? -12.932 3.828 7.900 1.00 90.81 85 VAL A C 1
ATOM 686 O O . VAL A 1 85 ? -14.101 4.167 8.093 1.00 90.81 85 VAL A O 1
ATOM 689 N N . LYS A 1 86 ? -12.037 3.775 8.897 1.00 91.56 86 LYS A N 1
ATOM 690 C CA . LYS A 1 86 ? -12.376 4.114 10.290 1.00 91.56 86 LYS A CA 1
ATOM 691 C C . LYS A 1 86 ? -12.847 5.563 10.432 1.00 91.56 86 LYS A C 1
ATOM 693 O O . LYS A 1 86 ? -13.867 5.805 11.072 1.00 91.56 86 LYS A O 1
ATOM 698 N N . ALA A 1 87 ? -12.151 6.514 9.809 1.00 89.19 87 ALA A N 1
ATOM 699 C CA . ALA A 1 87 ? -12.505 7.931 9.864 1.00 89.19 87 ALA A CA 1
ATOM 700 C C . ALA A 1 87 ? -13.885 8.215 9.243 1.00 89.19 87 ALA A C 1
ATOM 702 O O . ALA A 1 87 ? -14.684 8.961 9.813 1.00 89.19 87 ALA A O 1
ATOM 703 N N . VAL A 1 88 ? -14.198 7.586 8.104 1.00 86.56 88 VAL A N 1
ATOM 704 C CA . VAL A 1 88 ? -15.526 7.679 7.477 1.00 86.56 88 VAL A CA 1
ATOM 705 C C . VAL A 1 88 ? -16.602 7.067 8.378 1.00 86.56 88 VAL A C 1
ATOM 707 O O . VAL A 1 88 ? -17.655 7.678 8.561 1.00 86.56 88 VAL A O 1
ATOM 710 N N . GLY A 1 89 ? -16.330 5.911 8.990 1.00 86.88 89 GLY A N 1
ATOM 711 C CA . GLY A 1 89 ? -17.242 5.270 9.940 1.00 86.88 89 GLY A CA 1
ATOM 712 C C . GLY A 1 89 ? -17.557 6.148 11.157 1.00 86.88 89 GLY A C 1
ATOM 713 O O . GLY A 1 89 ? -18.723 6.321 11.501 1.00 86.88 89 GLY A O 1
ATOM 714 N N . MET A 1 90 ? -16.542 6.773 11.760 1.00 84.94 90 MET A N 1
ATOM 715 C CA . MET A 1 90 ? -16.722 7.697 12.890 1.00 84.94 90 MET A CA 1
ATOM 716 C C . MET A 1 90 ? -17.549 8.930 12.504 1.00 84.94 90 MET A C 1
ATOM 718 O O . MET A 1 90 ? -18.466 9.309 13.225 1.00 84.94 90 MET A O 1
ATOM 722 N N . LYS A 1 91 ? -17.304 9.521 11.324 1.00 76.12 91 LYS A N 1
ATOM 723 C CA . LYS A 1 91 ? -18.117 10.640 10.814 1.00 76.12 91 LYS A CA 1
ATOM 724 C C . LYS A 1 91 ? -19.604 10.276 10.716 1.00 76.12 91 LYS A C 1
ATOM 726 O O . LYS A 1 91 ? -20.457 11.131 10.951 1.00 76.12 91 LYS A O 1
ATOM 731 N N . GLN A 1 92 ? -19.914 9.031 10.354 1.00 77.19 92 GLN A N 1
ATOM 732 C CA . GLN A 1 92 ? -21.289 8.544 10.260 1.00 77.19 92 GLN A CA 1
ATOM 733 C C . GLN A 1 92 ? -21.936 8.342 11.640 1.00 77.19 92 GLN A C 1
ATOM 735 O O . GLN A 1 92 ? -23.140 8.569 11.766 1.00 77.19 92 GLN A O 1
ATOM 740 N N . GLN A 1 93 ? -21.160 7.962 12.663 1.00 75.75 93 GLN A N 1
ATOM 741 C CA . GLN A 1 93 ? -21.650 7.767 14.034 1.00 75.75 93 GLN A CA 1
ATOM 742 C C . GLN A 1 93 ? -22.139 9.069 14.688 1.00 75.75 93 GLN A C 1
AT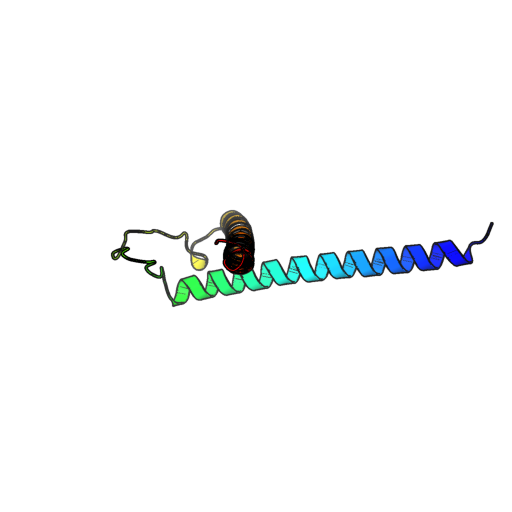OM 744 O O . GLN A 1 93 ? -23.116 9.039 15.418 1.00 75.75 93 GLN A O 1
ATOM 749 N N . ASP A 1 94 ? -21.558 10.228 14.378 1.00 65.06 94 ASP A N 1
ATOM 750 C CA . ASP A 1 94 ? -22.019 11.508 14.951 1.00 65.06 94 ASP A CA 1
ATOM 751 C C . ASP A 1 94 ? -23.100 12.207 14.108 1.00 65.06 94 ASP A C 1
ATOM 753 O O . ASP A 1 94 ? -23.556 13.307 14.431 1.00 65.06 94 ASP A O 1
ATOM 757 N N . SER A 1 95 ? -23.536 11.588 13.005 1.00 66.38 95 SER A N 1
ATOM 758 C CA . SER A 1 95 ? -24.491 12.205 12.079 1.00 66.38 95 SER A CA 1
ATOM 759 C C . SER A 1 95 ? -25.893 12.380 12.674 1.00 66.38 95 SER A C 1
ATOM 761 O O . SER A 1 95 ? -26.643 13.210 12.170 1.00 66.38 95 SER A O 1
ATOM 763 N N . TRP A 1 96 ? -26.255 11.628 13.718 1.00 70.19 96 TRP A N 1
ATOM 764 C CA . TRP A 1 96 ? -27.554 11.727 14.399 1.00 70.19 96 TRP A CA 1
ATOM 765 C C . TRP A 1 96 ? -27.550 12.669 15.617 1.00 70.19 96 TRP A C 1
ATOM 767 O O . TRP A 1 96 ? -28.588 12.843 16.245 1.00 70.19 96 TRP A O 1
ATOM 777 N N . LEU A 1 97 ? -26.405 13.274 15.968 1.00 66.00 97 LEU A N 1
ATOM 778 C CA . LEU A 1 97 ? -26.284 14.255 17.064 1.00 66.00 97 LEU A CA 1
ATOM 779 C C . LEU A 1 97 ? -26.359 15.716 16.587 1.00 66.00 97 LEU A C 1
ATOM 781 O O . LEU A 1 97 ? -26.336 16.633 17.406 1.00 66.00 97 LEU A O 1
ATOM 785 N N . LYS A 1 98 ? -26.438 15.951 15.273 1.00 59.62 98 LYS A N 1
ATOM 786 C CA . LYS A 1 98 ? -26.593 17.287 14.685 1.00 59.62 98 LYS A CA 1
ATOM 787 C C . LYS A 1 98 ? -28.077 17.589 14.464 1.00 59.62 98 LYS A C 1
ATOM 789 O O . LYS A 1 98 ? -28.625 17.198 13.437 1.00 59.62 98 LYS A O 1
ATOM 794 N N . ASN A 1 99 ? -28.688 18.262 15.441 1.00 52.28 99 ASN A N 1
ATOM 795 C CA . ASN A 1 99 ? -29.907 19.063 15.265 1.00 52.28 99 ASN A CA 1
ATOM 796 C C . ASN A 1 99 ? -29.538 20.498 14.884 1.00 52.28 99 ASN A C 1
ATOM 798 O O . ASN A 1 99 ? -28.489 20.973 15.379 1.00 52.28 99 ASN A O 1
#

pLDDT: mean 84.78, std 11.18, range [45.06, 95.88]

Secondary structure (DSSP, 8-state):
--HHHHHHHHHHHHHHHHHHHHHHHHHHHHHHHHHHHHHHH-----TTPPTTS--PPPTTT--HHHHHHHHHHHHHHHHHHHHHHHHHHHHHHGGGS--